Protein AF-A0A0N4U1H6-F1 (afdb_monomer)

Foldseek 3Di:
DDDDDDPDPPPDDPDPPPP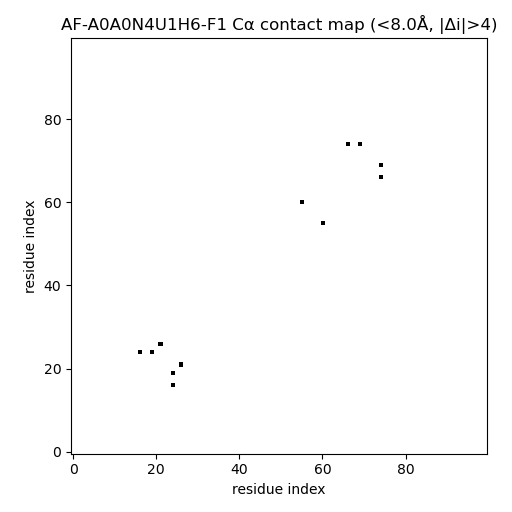DDPPVVPVDDDPPPVVVVVVVVVVVVVVVPPPPPPVQDPVNVVVVVVLVPDDPVRNVVVVVVVVVVVVVVVVVVVVVVVVD

Sequence (100 aa):
MTEEKPAAKFLLCNEEIGRCPSPELFPEKIPGVWDLNRTMTSYLTEEKQIRFRTELDPKDVRLVNDLGQLSPDQLMEYVKKLQNIAYTVGLEEGLFLLSF

Radius of gyration: 27.9 Å; Cα contacts (8 Å, |Δi|>4): 6; chains: 1; bounding box: 72×48×62 Å

InterPro domains:
  IPR018737 Protein LIN52 [PF10044] (11-93)
  IPR018737 Protein LIN52 [PTHR31489] (9-93)

Structure (mmCIF, N/CA/C/O backbone):
data_AF-A0A0N4U1H6-F1
#
_entry.id   AF-A0A0N4U1H6-F1
#
loop_
_atom_site.group_PDB
_atom_site.id
_atom_site.type_symbol
_atom_site.label_atom_id
_atom_site.label_alt_id
_atom_site.label_comp_id
_atom_site.label_asym_id
_atom_site.label_entity_id
_atom_site.label_seq_id
_atom_site.pdbx_PDB_ins_code
_atom_site.Cartn_x
_atom_site.Cartn_y
_atom_site.Cartn_z
_atom_site.occupancy
_atom_site.B_iso_or_equiv
_atom_site.auth_seq_id
_atom_site.auth_comp_id
_atom_site.auth_asym_id
_atom_site.auth_atom_id
_atom_site.pdbx_PDB_model_num
ATOM 1 N N . MET A 1 1 ? 55.321 12.108 -8.952 1.00 41.16 1 MET A N 1
ATOM 2 C CA . MET A 1 1 ? 54.967 13.234 -8.067 1.00 41.16 1 MET A CA 1
ATOM 3 C C . MET A 1 1 ? 53.678 12.876 -7.363 1.00 41.16 1 MET A C 1
ATOM 5 O O . MET A 1 1 ? 52.694 12.622 -8.039 1.00 41.16 1 MET A O 1
ATOM 9 N N . THR A 1 2 ? 53.728 12.753 -6.042 1.00 48.88 2 THR A N 1
ATOM 10 C CA . THR A 1 2 ? 52.570 12.501 -5.181 1.00 48.88 2 THR A CA 1
ATOM 11 C C . THR A 1 2 ? 51.695 13.747 -5.086 1.00 48.88 2 THR A C 1
ATOM 13 O O . THR A 1 2 ? 52.193 14.855 -4.905 1.00 48.88 2 THR A O 1
ATOM 16 N N . GLU A 1 3 ? 50.401 13.518 -5.266 1.00 49.31 3 GLU A N 1
ATOM 17 C CA . GLU A 1 3 ? 49.287 14.460 -5.234 1.00 49.31 3 GLU A CA 1
ATOM 18 C C . GLU A 1 3 ? 49.043 14.951 -3.796 1.00 49.31 3 GLU A C 1
ATOM 20 O O . GLU A 1 3 ? 48.800 14.143 -2.901 1.00 49.31 3 GLU A O 1
ATOM 25 N N . GLU A 1 4 ? 49.083 16.263 -3.564 1.00 54.00 4 GLU A N 1
ATOM 26 C CA . GLU A 1 4 ? 48.614 16.880 -2.318 1.00 54.00 4 GLU A CA 1
ATOM 27 C C . GLU A 1 4 ? 47.297 17.608 -2.620 1.00 54.00 4 GLU A C 1
ATOM 29 O O . GLU A 1 4 ? 47.279 18.740 -3.103 1.00 54.00 4 GLU A O 1
ATOM 34 N N . LYS A 1 5 ? 46.167 16.923 -2.406 1.00 57.78 5 LYS A N 1
ATOM 35 C CA . LYS A 1 5 ? 44.830 17.527 -2.488 1.00 57.78 5 LYS A CA 1
ATOM 36 C C . LYS A 1 5 ? 44.484 18.120 -1.113 1.00 57.78 5 LYS A C 1
ATOM 38 O O . LYS A 1 5 ? 44.585 17.402 -0.118 1.00 57.78 5 LYS A O 1
ATOM 43 N N . PRO A 1 6 ? 44.097 19.406 -1.028 1.00 53.47 6 PRO A N 1
ATOM 44 C CA .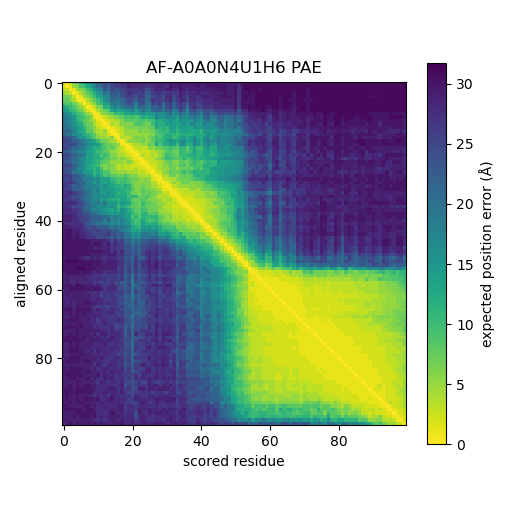 PRO A 1 6 ? 44.119 20.157 0.220 1.00 53.47 6 PRO A CA 1
ATOM 45 C C . PRO A 1 6 ? 43.103 19.615 1.222 1.00 53.47 6 PRO A C 1
ATOM 47 O O . PRO A 1 6 ? 41.944 19.372 0.878 1.00 53.47 6 PRO A O 1
ATOM 50 N N . ALA A 1 7 ? 43.555 19.461 2.467 1.00 60.66 7 ALA A N 1
ATOM 51 C CA . ALA A 1 7 ? 42.745 19.072 3.609 1.00 60.66 7 ALA A CA 1
ATOM 52 C C . ALA A 1 7 ? 41.537 20.011 3.729 1.00 60.66 7 ALA A C 1
ATOM 54 O O . ALA A 1 7 ? 41.649 21.155 4.180 1.00 60.66 7 ALA A O 1
ATOM 55 N N . ALA A 1 8 ? 40.373 19.530 3.292 1.00 63.88 8 ALA A N 1
ATOM 56 C CA . ALA A 1 8 ? 39.109 20.172 3.581 1.00 63.88 8 ALA A CA 1
ATOM 57 C C . ALA A 1 8 ? 39.010 20.277 5.105 1.00 63.88 8 ALA A C 1
ATOM 59 O O . ALA A 1 8 ? 39.036 19.272 5.815 1.00 63.88 8 ALA A O 1
ATOM 60 N N . LYS A 1 9 ? 38.973 21.511 5.608 1.00 67.06 9 LYS A N 1
ATOM 61 C CA . LYS A 1 9 ? 38.725 21.813 7.015 1.00 67.06 9 LYS A CA 1
ATOM 62 C C . LYS A 1 9 ? 37.287 21.395 7.319 1.00 67.06 9 LYS A C 1
ATOM 64 O O . LYS A 1 9 ? 36.375 22.211 7.235 1.00 67.06 9 LYS A O 1
ATOM 69 N N . PHE A 1 10 ? 37.068 20.111 7.579 1.00 72.12 10 PHE A N 1
ATOM 70 C CA . PHE A 1 10 ? 35.787 19.623 8.061 1.00 72.12 10 PHE A CA 1
ATOM 71 C C . PHE A 1 10 ? 35.555 20.260 9.432 1.00 72.12 10 PHE A C 1
ATOM 73 O O . PHE A 1 10 ? 36.368 20.090 10.342 1.00 72.12 10 PHE A O 1
ATOM 80 N N . LEU A 1 11 ? 34.480 21.039 9.570 1.00 78.31 11 LEU A N 1
ATOM 81 C CA . LEU A 1 11 ? 34.007 21.487 10.875 1.00 78.31 11 LEU A CA 1
ATOM 82 C C . LEU A 1 11 ? 33.490 20.243 11.601 1.00 78.31 11 LEU A C 1
ATOM 84 O O . LEU A 1 11 ? 32.360 19.813 11.384 1.00 78.31 11 LEU A O 1
ATOM 88 N N . LEU A 1 12 ? 34.366 19.606 12.375 1.00 80.06 12 LEU A N 1
ATOM 89 C CA . LEU A 1 12 ? 34.032 18.422 13.152 1.00 80.06 12 LEU A CA 1
ATOM 90 C C . LEU A 1 12 ? 32.999 18.824 14.215 1.00 80.06 12 LEU A C 1
ATOM 92 O O . LEU A 1 12 ? 33.293 19.630 15.097 1.00 80.06 12 LEU A O 1
ATOM 96 N N . CYS A 1 13 ? 31.783 18.297 14.102 1.00 78.75 13 CYS A N 1
ATOM 97 C CA . CYS A 1 13 ? 30.754 18.446 15.124 1.00 78.75 13 CYS A CA 1
ATOM 98 C C . CYS A 1 13 ? 30.958 17.343 16.171 1.00 78.75 13 CYS A C 1
ATOM 100 O O . CYS A 1 13 ? 30.818 16.165 15.854 1.00 78.75 13 CYS A O 1
ATOM 102 N N . ASN A 1 14 ? 31.315 17.731 17.398 1.00 80.31 14 ASN A N 1
ATOM 103 C CA . ASN A 1 14 ? 31.535 16.808 18.520 1.00 80.31 14 ASN A CA 1
ATOM 104 C C . ASN A 1 14 ? 30.295 16.652 19.417 1.00 80.31 14 ASN A C 1
ATOM 106 O O . ASN A 1 14 ? 30.375 16.009 20.459 1.00 80.31 14 ASN A O 1
ATOM 110 N N . GLU A 1 15 ? 29.176 17.289 19.070 1.00 78.81 15 GLU A N 1
ATOM 111 C CA . GLU A 1 15 ? 27.973 17.275 19.900 1.00 78.81 15 GLU A CA 1
ATOM 112 C C . GLU A 1 15 ? 27.223 15.947 19.742 1.00 78.81 15 GLU A C 1
ATOM 114 O O . GLU A 1 15 ? 26.825 15.556 18.643 1.00 78.81 15 GLU A O 1
ATOM 119 N N . GLU A 1 16 ? 26.993 15.253 20.856 1.00 76.69 16 GLU A N 1
ATOM 120 C CA . GLU A 1 16 ? 26.224 14.009 20.895 1.00 76.69 16 GLU A CA 1
ATOM 121 C C . GLU A 1 16 ? 24.725 14.320 21.052 1.00 76.69 16 GLU A C 1
ATOM 123 O O . GLU A 1 16 ? 24.127 14.172 22.113 1.00 76.69 16 GLU A O 1
ATOM 128 N N . ILE A 1 17 ? 24.100 14.806 19.975 1.00 75.12 17 ILE A N 1
ATOM 129 C CA . ILE A 1 17 ? 22.658 15.143 19.948 1.00 75.12 17 ILE A CA 1
ATOM 130 C C . ILE A 1 17 ? 21.798 13.890 19.696 1.00 75.12 17 ILE A C 1
ATOM 132 O O . ILE A 1 17 ? 20.574 13.883 19.847 1.00 75.12 17 ILE A O 1
ATOM 136 N N . GLY A 1 18 ? 22.434 12.794 19.282 1.00 74.50 18 GLY A N 1
ATOM 137 C CA . GLY A 1 18 ? 21.768 11.544 18.963 1.00 74.50 18 GLY A CA 1
ATOM 138 C C . GLY A 1 18 ? 21.169 10.894 20.206 1.00 74.50 18 GLY A C 1
ATOM 139 O O . GLY A 1 18 ? 21.839 10.115 20.865 1.00 74.50 18 GLY A O 1
ATOM 140 N N . ARG A 1 19 ? 19.868 11.115 20.430 1.00 68.75 19 ARG A N 1
ATOM 141 C CA . ARG A 1 19 ? 18.995 10.437 21.415 1.00 68.75 19 ARG A CA 1
ATOM 142 C C . ARG A 1 19 ? 18.934 11.013 22.833 1.00 68.75 19 ARG A C 1
ATOM 144 O O . ARG A 1 19 ? 18.186 10.445 23.624 1.00 68.75 19 ARG A O 1
ATOM 151 N N . CYS A 1 20 ? 19.593 12.122 23.157 1.00 73.88 20 CYS A N 1
ATOM 152 C CA . CYS A 1 20 ? 19.370 12.779 24.451 1.00 73.88 20 CYS A CA 1
ATOM 153 C C . CYS A 1 20 ? 17.997 13.485 24.454 1.00 73.88 20 CYS A C 1
ATOM 155 O O . CYS A 1 20 ? 17.780 14.396 23.653 1.00 73.88 20 CYS A O 1
ATOM 157 N N . PRO A 1 21 ? 17.027 13.087 25.294 1.00 74.06 21 PRO A N 1
ATOM 158 C CA . PRO A 1 21 ? 15.747 13.783 25.377 1.00 74.06 21 PRO A CA 1
ATOM 159 C C . PRO A 1 21 ? 15.908 15.123 26.113 1.00 74.06 21 PRO A C 1
ATOM 161 O O . PRO A 1 21 ? 16.671 15.236 27.069 1.00 74.06 21 PRO A O 1
ATOM 164 N N . SER A 1 22 ? 15.148 16.157 25.743 1.00 71.25 22 SER A N 1
ATOM 165 C CA . SER A 1 22 ? 14.986 17.323 26.627 1.00 71.25 22 SER A CA 1
ATOM 166 C C . SER A 1 22 ? 14.342 16.867 27.949 1.00 71.25 22 SER A C 1
ATOM 168 O O . SER A 1 22 ? 13.397 16.075 27.905 1.00 71.25 22 SER A O 1
ATOM 170 N N . PRO A 1 23 ? 14.808 17.332 29.125 1.00 68.88 23 PRO A N 1
ATOM 171 C CA . PRO A 1 23 ? 15.645 18.513 29.365 1.00 68.88 23 PRO A CA 1
ATOM 172 C C . PRO A 1 23 ? 17.170 18.299 29.316 1.00 68.88 23 PRO A C 1
ATOM 174 O O . PRO A 1 23 ? 17.898 19.257 29.539 1.00 68.88 23 PRO A O 1
ATOM 177 N N . GLU A 1 24 ? 17.679 17.098 29.034 1.00 78.31 24 GLU A N 1
ATOM 178 C CA . GLU A 1 24 ? 19.122 16.802 29.108 1.00 78.31 24 GLU A CA 1
ATOM 179 C C . GLU A 1 24 ? 19.951 17.603 28.093 1.00 78.31 24 GLU A C 1
ATOM 181 O O . GLU A 1 24 ? 21.007 18.125 28.435 1.00 78.31 24 GLU A O 1
ATOM 186 N N . LEU A 1 25 ? 19.419 17.796 26.879 1.00 78.12 25 LEU A N 1
ATOM 187 C CA . LEU A 1 25 ? 20.025 18.670 25.863 1.00 78.12 25 LEU A CA 1
ATOM 188 C C . LEU A 1 25 ? 19.994 20.163 26.230 1.00 78.12 25 LEU A C 1
ATOM 190 O O . LEU A 1 25 ? 20.843 20.920 25.772 1.00 78.12 25 LEU A O 1
ATOM 194 N N . PHE A 1 26 ? 19.018 20.601 27.032 1.00 78.75 26 PHE A N 1
ATOM 195 C CA . PHE A 1 26 ? 18.803 22.013 27.368 1.00 78.75 26 PHE A CA 1
ATOM 196 C C . PHE A 1 26 ? 18.556 22.164 28.878 1.00 78.75 26 PHE A C 1
ATOM 198 O O . PHE A 1 26 ? 17.417 22.378 29.303 1.00 78.75 26 PHE A O 1
ATOM 205 N N . PRO A 1 27 ? 19.603 22.040 29.715 1.00 77.56 27 PRO A N 1
ATOM 206 C CA . PRO A 1 27 ? 19.455 22.072 31.171 1.00 77.56 27 PRO A CA 1
ATOM 207 C C . PRO A 1 27 ? 19.144 23.474 31.719 1.00 77.56 27 PRO A C 1
ATOM 209 O O . PRO A 1 27 ? 18.821 23.626 32.901 1.00 77.56 27 PRO A O 1
ATOM 212 N N . GLU A 1 28 ? 19.254 24.511 30.885 1.00 81.31 28 GLU A N 1
ATOM 213 C CA . GLU A 1 28 ? 19.027 25.897 31.277 1.00 81.31 28 GLU A CA 1
ATOM 214 C C . GLU A 1 28 ? 17.585 26.123 31.752 1.00 81.31 28 GLU A C 1
ATOM 216 O O . GLU A 1 28 ? 16.597 25.880 31.054 1.00 81.31 28 GLU A O 1
ATOM 221 N N . LYS A 1 29 ? 17.447 26.633 32.979 1.00 80.94 29 LYS A N 1
ATOM 222 C CA . LYS A 1 29 ? 16.147 26.990 33.551 1.00 80.94 29 LYS A CA 1
ATOM 223 C C . LYS A 1 29 ? 15.750 28.387 33.093 1.00 80.94 29 LYS A C 1
ATOM 225 O O . LYS A 1 29 ? 15.966 29.360 33.809 1.00 80.94 29 LYS A O 1
ATOM 230 N N 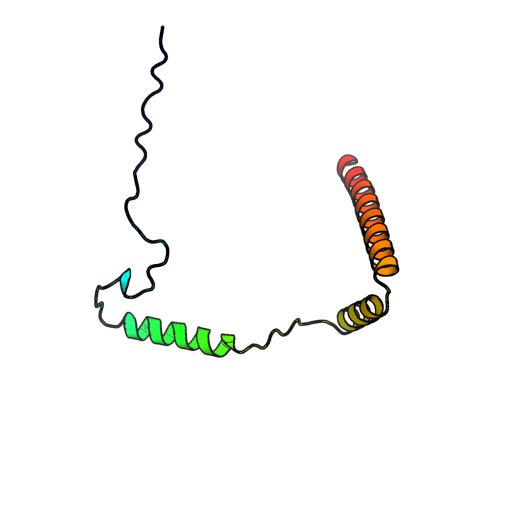. ILE A 1 30 ? 15.1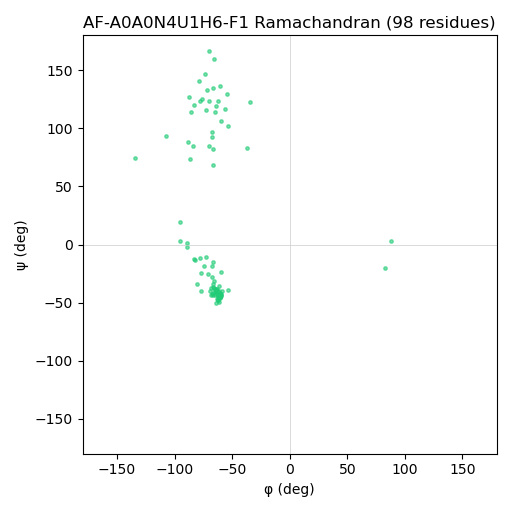51 28.473 31.910 1.00 82.38 30 ILE A N 1
ATOM 231 C CA . ILE A 1 30 ? 14.576 29.722 31.407 1.00 82.38 30 ILE A CA 1
ATOM 232 C C . ILE A 1 30 ? 13.162 29.889 31.999 1.00 82.38 30 ILE A C 1
ATOM 234 O O . ILE A 1 30 ? 12.310 29.017 31.782 1.00 82.38 30 ILE A O 1
ATOM 238 N N . PRO A 1 31 ? 12.880 30.971 32.753 1.00 85.94 31 PRO A N 1
ATOM 239 C CA . PRO A 1 31 ? 11.553 31.210 33.319 1.00 85.94 31 PRO A CA 1
ATOM 240 C C . PRO A 1 31 ? 10.458 31.199 32.238 1.00 85.94 31 PRO A C 1
ATOM 242 O O . PRO A 1 31 ? 10.590 31.862 31.213 1.00 85.94 31 PRO A O 1
ATOM 245 N N . GLY A 1 32 ? 9.385 30.433 32.453 1.00 85.25 32 GLY A N 1
ATOM 246 C CA . GLY A 1 32 ? 8.222 30.343 31.556 1.00 85.25 32 GLY A CA 1
ATOM 247 C C . GLY A 1 32 ? 8.352 29.387 30.360 1.00 85.25 32 GLY A C 1
ATOM 248 O O . GLY A 1 32 ? 7.335 28.930 29.842 1.00 85.25 32 GLY A O 1
ATOM 249 N N . VAL A 1 33 ? 9.565 29.001 29.942 1.00 84.75 33 VAL A N 1
ATOM 250 C CA . VAL A 1 33 ? 9.755 28.091 28.788 1.00 84.75 33 VAL A CA 1
ATOM 251 C C . VAL A 1 33 ? 9.210 26.690 29.076 1.00 84.75 33 VAL A C 1
ATOM 253 O O . VAL A 1 33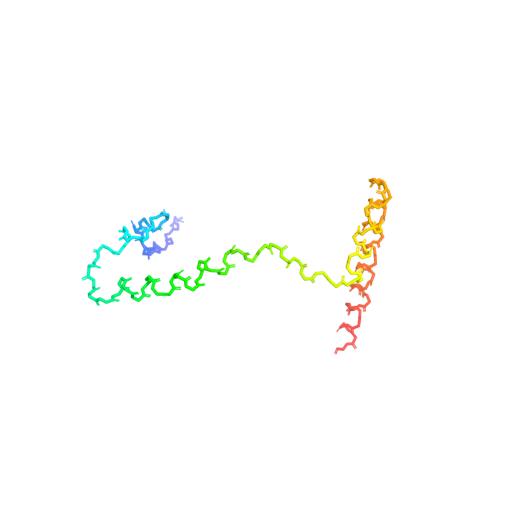 ? 8.607 26.062 28.207 1.00 84.75 33 VAL A O 1
ATOM 256 N N . TRP A 1 34 ? 9.356 26.211 30.312 1.00 82.62 34 TRP A N 1
ATOM 257 C CA . TRP A 1 34 ? 8.831 24.907 30.725 1.00 82.62 34 TRP A CA 1
ATOM 258 C C . TRP A 1 34 ? 7.303 24.862 30.759 1.00 82.62 34 TRP A C 1
ATOM 260 O O . TRP A 1 34 ? 6.715 23.854 30.364 1.00 82.62 34 TRP A O 1
ATOM 270 N N . ASP A 1 35 ? 6.663 25.953 31.180 1.00 84.75 35 ASP A N 1
ATOM 271 C CA . ASP A 1 35 ? 5.204 26.069 31.185 1.00 84.75 35 ASP A CA 1
ATOM 272 C C . ASP A 1 35 ? 4.663 26.136 29.753 1.00 84.75 35 ASP A C 1
ATOM 274 O O . ASP A 1 35 ? 3.686 25.459 29.425 1.00 84.75 35 ASP A O 1
ATOM 278 N N . LEU A 1 36 ? 5.354 26.863 28.865 1.00 85.69 36 LEU A N 1
ATOM 279 C CA . LEU A 1 36 ? 5.040 26.901 27.437 1.00 85.69 36 LEU A CA 1
ATOM 280 C C . LEU A 1 36 ? 5.174 25.514 26.793 1.00 85.69 36 LEU A C 1
ATOM 282 O O . LEU A 1 36 ? 4.247 25.064 26.124 1.00 85.69 36 LEU A O 1
ATOM 286 N N . ASN A 1 37 ? 6.287 24.808 27.021 1.00 83.06 37 ASN A N 1
ATOM 287 C CA . ASN A 1 37 ? 6.496 23.462 26.484 1.00 83.06 37 ASN A CA 1
ATOM 288 C C . ASN A 1 37 ? 5.430 22.481 26.989 1.00 83.06 37 ASN A C 1
ATOM 290 O O . ASN A 1 37 ? 4.895 21.693 26.214 1.00 83.06 37 ASN A O 1
ATOM 294 N N . ARG A 1 38 ? 5.0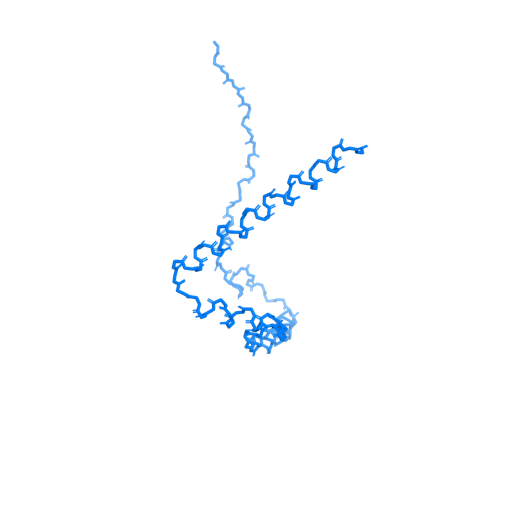76 22.542 28.278 1.00 80.69 38 ARG A N 1
ATOM 295 C CA . ARG A 1 38 ? 4.008 21.710 28.849 1.00 80.69 38 ARG A CA 1
ATOM 296 C C . ARG A 1 38 ? 2.658 21.996 28.191 1.00 80.69 38 ARG A C 1
ATOM 298 O O . ARG A 1 38 ? 1.953 21.059 27.839 1.00 80.69 38 ARG A O 1
ATOM 305 N N . THR A 1 39 ? 2.336 23.270 27.986 1.00 82.19 39 THR A N 1
ATOM 306 C CA . THR A 1 39 ? 1.105 23.697 27.307 1.00 82.19 39 THR A CA 1
ATOM 307 C C . THR A 1 39 ? 1.078 23.189 25.862 1.00 82.19 39 THR A C 1
ATOM 309 O O . THR A 1 39 ? 0.118 22.550 25.447 1.00 82.19 39 THR A O 1
ATOM 312 N N . MET A 1 40 ? 2.171 23.366 25.115 1.00 80.19 40 MET A N 1
ATOM 313 C CA . MET A 1 40 ? 2.289 22.894 23.730 1.00 80.19 40 MET A CA 1
ATOM 314 C C . MET A 1 40 ? 2.212 21.364 23.611 1.00 80.19 40 MET A C 1
ATOM 316 O O . MET A 1 40 ? 1.562 20.834 22.712 1.00 80.19 40 MET A O 1
ATOM 320 N N . THR A 1 41 ? 2.849 20.636 24.530 1.00 75.12 41 THR A N 1
ATOM 321 C CA . THR A 1 41 ? 2.867 19.164 24.516 1.00 75.12 41 THR A CA 1
ATOM 322 C C . THR A 1 41 ? 1.567 18.535 25.016 1.00 75.12 41 THR A C 1
ATOM 324 O O . THR A 1 41 ? 1.252 17.418 24.598 1.00 75.12 41 THR A O 1
ATOM 327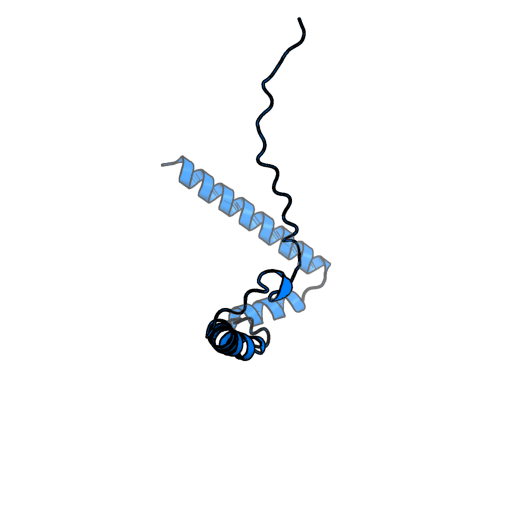 N N . SER A 1 42 ? 0.769 19.224 25.844 1.00 70.56 42 SER A N 1
ATOM 328 C CA . SER A 1 42 ? -0.558 18.718 26.217 1.00 70.56 42 SER A CA 1
ATOM 329 C C . SER A 1 42 ? -1.497 18.628 25.014 1.00 70.56 42 SER A C 1
ATOM 331 O O . SER A 1 42 ? -2.165 17.606 24.872 1.00 70.56 42 SER A O 1
ATOM 333 N N . TYR A 1 43 ? -1.462 19.604 24.093 1.00 64.25 43 TYR A N 1
ATOM 334 C CA . TYR A 1 43 ? -2.256 19.547 22.856 1.00 64.25 43 TYR A CA 1
ATOM 335 C C . TYR A 1 43 ? -1.871 18.337 21.990 1.00 64.25 43 TYR A C 1
ATOM 337 O O . TYR A 1 43 ? -2.732 17.631 21.477 1.00 64.25 43 TYR A O 1
ATOM 345 N N . LEU A 1 44 ? -0.571 18.033 21.902 1.00 61.62 44 LEU A N 1
ATOM 346 C CA . LEU A 1 44 ? -0.063 16.890 21.131 1.00 61.62 44 LEU A CA 1
ATOM 347 C C . LEU A 1 44 ? -0.395 15.529 21.766 1.00 61.62 44 LEU A C 1
ATOM 349 O O . LEU A 1 44 ? -0.430 14.509 21.077 1.00 61.62 44 LEU A O 1
ATOM 353 N N . THR A 1 45 ? -0.607 15.478 23.085 1.00 57.97 45 THR A N 1
ATOM 354 C CA . THR A 1 45 ? -0.880 14.211 23.781 1.00 57.97 45 THR A CA 1
ATOM 355 C C . THR A 1 45 ? -2.341 13.786 23.625 1.00 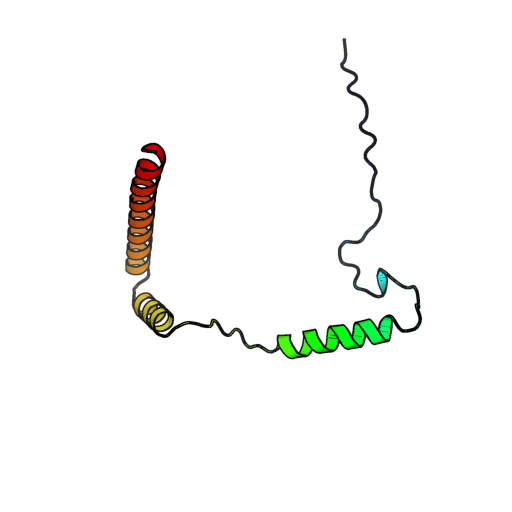57.97 45 THR A C 1
ATOM 357 O O . THR A 1 45 ? -2.603 12.587 23.505 1.00 57.97 45 THR A O 1
ATOM 360 N N . GLU A 1 46 ? -3.283 14.732 23.560 1.00 55.69 46 GLU A N 1
ATOM 361 C CA . GLU A 1 46 ? -4.704 14.422 23.336 1.00 55.69 46 GLU A CA 1
ATOM 362 C C . GLU A 1 46 ? -4.961 13.836 21.935 1.00 55.69 46 GLU A C 1
ATOM 364 O O . GLU A 1 46 ? -5.756 12.905 21.794 1.00 55.69 46 GLU A O 1
ATOM 369 N N . GLU A 1 47 ? -4.211 14.259 20.913 1.00 57.72 47 GLU A N 1
ATOM 370 C CA . GLU A 1 47 ? -4.337 13.722 19.547 1.00 57.72 47 GLU A CA 1
ATOM 371 C C . GLU A 1 47 ? -3.744 12.312 19.374 1.00 57.72 47 GLU A C 1
ATOM 373 O O . GLU A 1 47 ? -4.120 11.578 18.456 1.00 57.72 47 GLU A O 1
ATOM 378 N N . LYS A 1 48 ? -2.864 11.855 20.277 1.00 54.94 48 LYS A N 1
ATOM 379 C CA . LYS A 1 48 ? -2.211 10.537 20.149 1.00 54.94 48 LYS A CA 1
ATOM 380 C C . LYS A 1 48 ? -3.187 9.357 20.281 1.00 54.94 48 LYS A C 1
ATOM 382 O O . LYS A 1 48 ? -2.847 8.238 19.901 1.00 54.94 48 LYS A O 1
ATOM 387 N N . GLN A 1 49 ? -4.405 9.581 20.784 1.00 54.09 49 GLN A N 1
ATOM 388 C CA . GLN A 1 49 ? -5.461 8.561 20.824 1.00 54.09 49 GLN A CA 1
ATOM 389 C C . GLN A 1 49 ? -6.432 8.614 19.638 1.00 54.09 49 GLN A C 1
ATOM 391 O O . GLN A 1 49 ? -7.510 8.011 19.696 1.00 54.09 49 GLN A O 1
ATOM 396 N N . ILE A 1 50 ? -6.064 9.252 18.525 1.00 55.69 50 ILE A N 1
ATOM 397 C CA . ILE A 1 50 ? -6.745 8.998 17.255 1.00 55.69 50 ILE A CA 1
ATOM 398 C C . ILE A 1 50 ? -6.350 7.579 16.832 1.00 55.69 50 ILE A C 1
ATOM 400 O O . ILE A 1 50 ? -5.379 7.360 16.111 1.00 55.69 50 ILE A O 1
ATOM 404 N N . ARG A 1 51 ? -7.089 6.589 17.367 1.00 55.09 51 ARG A N 1
ATOM 405 C CA . ARG A 1 51 ? -7.127 5.200 16.889 1.00 55.09 51 ARG A CA 1
ATOM 406 C C . ARG A 1 51 ? -6.974 5.257 15.387 1.00 55.09 51 ARG A C 1
ATOM 408 O O . ARG A 1 51 ? -7.786 5.956 14.796 1.00 55.09 51 ARG A O 1
ATOM 415 N N . PHE A 1 52 ? -5.963 4.575 14.848 1.00 58.81 52 PHE A N 1
ATOM 416 C CA . PHE A 1 52 ? -5.609 4.475 13.432 1.00 58.81 52 PHE A CA 1
ATOM 417 C C . PHE A 1 52 ? -6.875 4.418 12.563 1.00 58.81 52 PHE A C 1
ATOM 419 O O . PHE A 1 52 ? -7.399 3.352 12.247 1.00 58.81 52 PHE A O 1
ATOM 426 N N . ARG A 1 53 ? -7.444 5.587 12.270 1.00 59.34 53 ARG A N 1
ATOM 427 C CA . ARG A 1 53 ? -8.603 5.742 11.416 1.00 59.34 53 ARG A CA 1
ATOM 428 C C . ARG A 1 53 ? -7.949 5.874 10.072 1.00 59.34 53 ARG A C 1
ATOM 430 O O . ARG A 1 53 ? -7.581 6.963 9.656 1.00 59.34 53 ARG A O 1
ATOM 437 N N . THR A 1 54 ? -7.721 4.741 9.427 1.00 67.94 54 THR A N 1
ATOM 438 C CA . THR A 1 54 ? -7.662 4.777 7.978 1.00 67.94 54 THR A CA 1
ATOM 439 C C . THR A 1 54 ? -9.029 5.295 7.567 1.00 67.94 54 THR A C 1
ATOM 441 O O . THR A 1 54 ? -10.029 4.603 7.772 1.00 67.94 54 THR A O 1
ATOM 444 N N . GLU A 1 55 ? -9.095 6.548 7.125 1.00 80.88 55 GLU A N 1
ATOM 445 C CA . GLU A 1 55 ? -10.283 7.124 6.500 1.00 80.88 55 GLU A CA 1
ATOM 446 C C . GLU A 1 55 ? -10.507 6.399 5.169 1.00 80.88 55 GLU A C 1
ATOM 448 O O . GLU A 1 55 ? -10.258 6.936 4.099 1.00 80.88 55 GLU A O 1
ATOM 453 N N . LEU A 1 56 ? -10.883 5.122 5.249 1.00 85.38 56 LEU A N 1
ATOM 454 C CA . LEU A 1 56 ? -11.229 4.315 4.095 1.00 85.38 56 LEU A CA 1
ATOM 455 C C . LEU A 1 56 ? -12.617 4.739 3.662 1.00 85.38 56 LEU A C 1
ATOM 457 O O . LEU A 1 56 ? -13.564 4.708 4.460 1.00 85.38 56 LEU A O 1
ATOM 461 N N . ASP A 1 57 ? -12.740 5.111 2.397 1.00 91.88 57 ASP A N 1
ATOM 462 C CA . ASP A 1 57 ? -14.050 5.317 1.825 1.00 91.88 57 ASP A CA 1
ATOM 463 C C . ASP A 1 57 ? -14.772 3.955 1.660 1.00 91.88 57 ASP A C 1
ATOM 465 O O . ASP A 1 57 ? -14.172 2.875 1.769 1.00 91.88 57 ASP A O 1
ATOM 469 N N . PRO A 1 58 ? -16.092 3.944 1.413 1.00 91.94 58 PRO A N 1
ATOM 470 C CA . PRO A 1 58 ? -16.817 2.691 1.221 1.00 91.94 58 PRO A CA 1
ATOM 471 C C . PRO A 1 58 ? -16.312 1.839 0.045 1.00 91.94 58 PRO A C 1
ATOM 473 O O . PRO A 1 58 ? -16.556 0.634 0.030 1.00 91.94 58 PRO A O 1
ATOM 476 N N . LYS A 1 59 ? -15.648 2.427 -0.958 1.00 94.81 59 LYS A N 1
ATOM 477 C CA . LYS A 1 59 ? -15.062 1.698 -2.093 1.00 94.81 59 LYS A CA 1
ATOM 478 C C . LYS A 1 59 ? -13.760 1.021 -1.679 1.00 94.81 59 LYS A C 1
ATOM 480 O O . LYS A 1 59 ? -13.571 -0.136 -2.043 1.00 94.81 59 LYS A O 1
ATOM 485 N N . ASP A 1 60 ? -12.934 1.684 -0.878 1.00 94.56 60 ASP A N 1
ATOM 486 C CA . ASP A 1 60 ? -11.701 1.127 -0.325 1.00 94.56 60 ASP A CA 1
ATOM 487 C C . ASP A 1 60 ? -12.005 -0.097 0.540 1.00 94.56 60 ASP A C 1
ATOM 489 O O . ASP A 1 60 ? -11.390 -1.150 0.380 1.00 94.56 60 ASP A O 1
ATOM 493 N N . VAL A 1 61 ? -13.023 -0.005 1.406 1.00 94.50 61 VAL A N 1
ATOM 494 C CA . VAL A 1 61 ? -13.462 -1.136 2.242 1.00 94.50 61 VAL A CA 1
ATOM 495 C C . VAL A 1 61 ? -13.911 -2.320 1.383 1.00 94.50 61 VAL A C 1
ATOM 497 O O . VAL A 1 61 ? -13.581 -3.468 1.686 1.00 94.50 61 VAL A O 1
ATOM 500 N N . ARG A 1 62 ? -14.644 -2.060 0.293 1.00 95.94 62 ARG A N 1
ATOM 501 C CA . ARG A 1 62 ? -15.073 -3.112 -0.640 1.00 95.94 62 ARG A CA 1
ATOM 502 C C . ARG A 1 62 ? -13.888 -3.734 -1.364 1.00 95.94 62 ARG A C 1
ATOM 504 O O . ARG A 1 62 ? -13.812 -4.953 -1.417 1.00 95.94 62 ARG A O 1
ATOM 511 N N . LEU A 1 63 ? -12.940 -2.923 -1.830 1.00 96.06 63 LEU A N 1
ATOM 512 C CA . LEU A 1 63 ? -11.729 -3.415 -2.476 1.00 96.06 63 LEU A CA 1
ATOM 513 C C . LEU A 1 63 ? -10.910 -4.300 -1.529 1.00 96.06 63 LEU A C 1
ATOM 515 O O . LEU A 1 63 ? -10.503 -5.388 -1.917 1.00 96.06 63 LEU A O 1
ATOM 519 N N . VAL A 1 64 ? -10.705 -3.878 -0.278 1.00 95.25 64 VAL A N 1
ATOM 520 C CA . VAL A 1 64 ? -9.996 -4.684 0.730 1.00 95.25 64 VAL A CA 1
ATOM 521 C C . VAL A 1 64 ? -10.708 -6.015 0.972 1.00 95.25 64 VAL A C 1
ATOM 523 O O . VAL A 1 64 ? -10.052 -7.051 1.052 1.00 95.25 64 VAL A O 1
ATOM 526 N N . ASN A 1 65 ? -12.039 -6.007 1.055 1.00 95.88 65 ASN A N 1
ATOM 527 C CA . ASN A 1 65 ? -12.822 -7.229 1.219 1.00 95.88 65 ASN A CA 1
ATOM 528 C C . ASN A 1 65 ? -12.716 -8.158 -0.002 1.00 95.88 65 ASN A C 1
ATOM 530 O O . ASN A 1 65 ? -12.522 -9.358 0.166 1.00 95.88 65 ASN A O 1
ATOM 534 N N . ASP A 1 66 ? -12.793 -7.612 -1.216 1.00 96.81 66 ASP A N 1
ATOM 535 C CA . ASP A 1 66 ? -12.668 -8.380 -2.457 1.00 96.81 66 ASP A CA 1
ATOM 536 C C . ASP A 1 66 ? -11.263 -8.994 -2.583 1.00 96.81 66 ASP A C 1
AT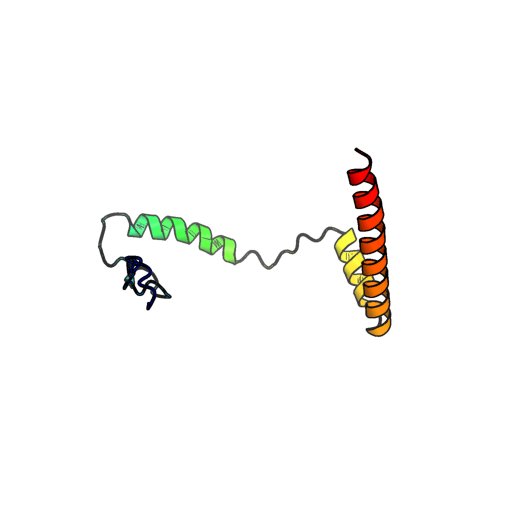OM 538 O O . ASP A 1 66 ? -11.127 -10.170 -2.915 1.00 96.81 66 ASP A O 1
ATOM 542 N N . LEU A 1 67 ? -10.213 -8.238 -2.235 1.00 97.38 67 LEU A N 1
ATOM 543 C CA . LEU A 1 67 ? -8.835 -8.739 -2.189 1.00 97.38 67 LEU A CA 1
ATOM 544 C C . LEU A 1 67 ? -8.643 -9.808 -1.104 1.00 97.38 67 LEU A C 1
ATOM 546 O O . LEU A 1 67 ? -7.924 -10.778 -1.328 1.00 97.38 67 LEU A O 1
ATOM 550 N N . GLY A 1 68 ? -9.302 -9.662 0.049 1.00 96.56 68 GLY A N 1
ATOM 551 C CA . GLY A 1 68 ? -9.250 -10.628 1.149 1.00 96.56 68 GLY A CA 1
ATOM 552 C C . GLY A 1 68 ? -9.917 -11.975 0.843 1.00 96.56 68 GLY A C 1
ATOM 553 O O . GLY A 1 68 ? -9.626 -12.958 1.520 1.00 96.56 68 GLY A O 1
ATOM 554 N N . GLN A 1 69 ? -10.786 -12.044 -0.171 1.00 97.62 69 GLN A N 1
ATOM 555 C CA . GLN A 1 69 ? -11.405 -13.293 -0.635 1.00 97.62 69 GLN A CA 1
ATOM 556 C C . GLN A 1 69 ? -10.514 -14.091 -1.595 1.00 97.62 69 GLN A C 1
ATOM 558 O O . GLN A 1 69 ? -10.810 -15.251 -1.887 1.00 97.62 69 GLN A O 1
ATOM 563 N N . LEU A 1 70 ? -9.439 -13.486 -2.103 1.00 97.69 70 LEU A N 1
ATOM 564 C CA . LEU A 1 70 ? -8.524 -14.142 -3.026 1.00 97.69 70 LEU A CA 1
ATOM 565 C C . LEU A 1 70 ? -7.571 -15.077 -2.278 1.00 97.69 70 LEU A C 1
ATOM 567 O O . LEU A 1 70 ? -7.040 -14.757 -1.215 1.00 97.69 70 LEU A O 1
ATOM 571 N N . SER A 1 71 ? -7.293 -16.230 -2.882 1.00 98.19 71 SER A N 1
ATOM 572 C CA . SER A 1 71 ? -6.162 -17.066 -2.471 1.00 98.19 71 SER A CA 1
ATOM 573 C C . SER A 1 71 ? -4.821 -16.358 -2.744 1.00 98.19 71 SER A C 1
ATOM 575 O O . SER A 1 71 ? -4.761 -15.474 -3.604 1.00 98.19 71 SER A O 1
ATOM 577 N N . PRO A 1 72 ? -3.718 -16.755 -2.079 1.00 98.19 72 PRO A N 1
ATOM 578 C CA . PRO A 1 72 ? -2.400 -16.157 -2.311 1.00 98.19 72 PRO A CA 1
ATOM 579 C C . PRO A 1 72 ? -1.964 -16.155 -3.785 1.00 98.19 72 PRO A C 1
ATOM 581 O O . PRO A 1 72 ? -1.431 -15.154 -4.262 1.00 98.19 72 PRO A O 1
ATOM 584 N N . ASP A 1 73 ? -2.248 -17.231 -4.526 1.00 98.19 73 ASP A N 1
ATOM 585 C CA . ASP A 1 73 ? -1.922 -17.330 -5.954 1.00 98.19 73 ASP A CA 1
ATOM 586 C C . ASP A 1 73 ? -2.753 -16.353 -6.797 1.00 98.19 73 ASP A C 1
ATOM 588 O O . ASP A 1 73 ? -2.225 -15.664 -7.668 1.00 98.19 73 ASP A O 1
ATOM 592 N N . GLN A 1 74 ? -4.050 -16.226 -6.504 1.00 98.25 74 GLN A N 1
ATOM 593 C CA . GLN A 1 74 ? -4.919 -15.255 -7.177 1.00 98.25 74 GLN A CA 1
ATOM 594 C C . GLN A 1 74 ? -4.508 -13.813 -6.872 1.00 98.25 74 GLN A C 1
ATOM 596 O O . GLN A 1 74 ? -4.546 -12.963 -7.762 1.00 98.25 74 GLN A O 1
ATOM 601 N N . LEU A 1 75 ? -4.092 -13.532 -5.635 1.00 98.38 75 LEU A N 1
ATOM 602 C CA . LEU A 1 75 ? -3.584 -12.220 -5.252 1.00 98.38 75 LEU A CA 1
ATOM 603 C C . LEU A 1 75 ? -2.275 -11.902 -5.989 1.00 98.38 75 LEU A C 1
ATOM 605 O O . LEU A 1 75 ? -2.097 -10.786 -6.470 1.00 98.38 75 LEU A O 1
ATOM 609 N N . MET A 1 76 ? -1.391 -12.889 -6.150 1.00 98.25 76 MET A N 1
ATOM 610 C CA . MET A 1 76 ? -0.175 -12.747 -6.951 1.00 98.25 76 MET A CA 1
ATOM 611 C C . MET A 1 76 ? -0.494 -12.434 -8.420 1.00 98.25 76 MET A C 1
ATOM 613 O O . MET A 1 76 ? 0.093 -11.518 -8.998 1.00 98.25 76 MET A O 1
ATOM 617 N N . GLU A 1 77 ? -1.451 -13.139 -9.024 1.00 98.19 77 GLU A N 1
ATOM 618 C CA . GLU A 1 77 ? -1.909 -12.847 -10.388 1.00 98.19 77 GLU A CA 1
ATOM 619 C C . GLU A 1 77 ? -2.543 -11.451 -10.505 1.00 98.19 77 GLU A C 1
ATOM 621 O O . GLU A 1 77 ? -2.284 -10.729 -11.472 1.00 98.19 77 GLU A O 1
ATOM 626 N N . TYR A 1 78 ? -3.302 -11.012 -9.494 1.00 97.62 78 TYR A N 1
ATOM 627 C CA . TYR A 1 78 ? -3.832 -9.648 -9.430 1.00 97.62 78 TYR A CA 1
ATOM 628 C C . TYR A 1 78 ? -2.709 -8.599 -9.403 1.00 97.62 78 TYR A C 1
ATOM 630 O O . TYR A 1 78 ? -2.752 -7.631 -10.164 1.00 97.62 78 TYR A O 1
ATOM 638 N N . VAL A 1 79 ? -1.672 -8.808 -8.585 1.00 97.88 79 VAL A N 1
ATOM 639 C CA . VAL A 1 79 ? -0.511 -7.906 -8.502 1.00 97.88 79 VAL A CA 1
ATOM 640 C C . VAL A 1 79 ? 0.236 -7.839 -9.835 1.00 97.88 79 VAL A C 1
ATOM 642 O O . VAL A 1 79 ? 0.539 -6.741 -10.299 1.00 97.88 79 VAL A O 1
ATOM 645 N N . LYS A 1 80 ? 0.478 -8.976 -10.502 1.00 98.38 80 LYS A N 1
ATOM 646 C CA . LYS A 1 80 ? 1.102 -8.999 -11.840 1.00 98.38 80 LYS A CA 1
ATOM 647 C C . LYS A 1 80 ? 0.271 -8.231 -12.865 1.00 98.38 80 LYS A C 1
ATOM 649 O O . LYS A 1 80 ? 0.810 -7.445 -13.642 1.00 98.38 80 LYS A O 1
ATOM 654 N N . LYS A 1 81 ? -1.053 -8.421 -12.859 1.00 98.06 81 LYS A N 1
ATOM 655 C CA . LYS A 1 81 ? -1.963 -7.686 -13.745 1.00 98.06 81 LYS A CA 1
ATOM 656 C C . LYS A 1 81 ? -1.886 -6.180 -13.495 1.00 98.06 81 LYS A C 1
ATOM 658 O O . LYS A 1 81 ? -1.806 -5.417 -14.453 1.00 98.06 81 LYS A O 1
ATOM 663 N N . LEU A 1 82 ? -1.879 -5.758 -12.231 1.00 98.19 82 LEU A N 1
ATOM 664 C CA . LEU A 1 82 ? -1.757 -4.350 -11.860 1.00 98.19 82 LEU A CA 1
ATOM 665 C C . LEU A 1 82 ? -0.423 -3.751 -12.329 1.00 98.19 82 LEU A C 1
ATOM 667 O O . LEU A 1 82 ? -0.417 -2.662 -12.897 1.00 98.19 82 LEU A O 1
ATOM 671 N N . GLN A 1 83 ? 0.686 -4.477 -12.163 1.00 98.31 83 GLN A N 1
ATOM 672 C CA . GLN A 1 83 ? 2.001 -4.065 -12.666 1.00 98.31 83 GLN A CA 1
ATOM 673 C C . GLN A 1 83 ? 2.008 -3.902 -14.193 1.00 98.31 83 GLN A C 1
ATOM 675 O O . GLN A 1 83 ? 2.508 -2.897 -14.694 1.00 98.31 83 GLN A O 1
ATOM 680 N N . ASN A 1 84 ? 1.401 -4.835 -14.934 1.00 98.25 84 ASN A N 1
ATOM 681 C CA . ASN A 1 84 ? 1.290 -4.745 -16.394 1.00 98.25 84 ASN A CA 1
ATOM 682 C C . ASN A 1 84 ? 0.460 -3.532 -16.845 1.00 98.25 84 ASN A C 1
ATOM 684 O O . ASN A 1 84 ? 0.819 -2.866 -17.818 1.00 98.25 84 ASN A O 1
ATOM 688 N N . ILE A 1 85 ? -0.634 -3.225 -16.137 1.00 98.12 85 ILE A N 1
ATOM 689 C CA . ILE A 1 85 ? -1.454 -2.034 -16.406 1.00 98.12 85 ILE A CA 1
ATOM 690 C C . ILE A 1 85 ? -0.633 -0.768 -16.155 1.00 98.12 85 ILE A C 1
ATOM 692 O O . ILE A 1 85 ? -0.555 0.081 -17.036 1.00 98.12 85 ILE A O 1
ATOM 696 N N . ALA A 1 86 ? 0.019 -0.665 -14.994 1.00 98.12 86 ALA A N 1
ATOM 697 C CA . ALA A 1 86 ? 0.841 0.493 -14.647 1.00 98.12 86 ALA A CA 1
ATOM 698 C C . ALA A 1 86 ? 1.978 0.717 -15.658 1.00 98.12 86 ALA A C 1
ATOM 700 O O . ALA A 1 86 ? 2.238 1.849 -16.054 1.00 98.12 86 ALA A O 1
ATOM 701 N N . TYR A 1 87 ? 2.616 -0.361 -16.123 1.00 97.81 87 TYR A N 1
ATOM 702 C CA . TYR A 1 87 ? 3.633 -0.291 -17.169 1.00 97.81 87 TYR A CA 1
ATOM 703 C C . TYR A 1 87 ? 3.068 0.236 -18.494 1.00 97.81 87 TYR A C 1
ATOM 705 O O . TYR A 1 87 ? 3.656 1.127 -19.099 1.00 97.81 87 TYR A O 1
ATOM 713 N N . THR A 1 88 ? 1.913 -0.278 -18.926 1.00 97.62 88 THR A N 1
ATOM 714 C CA . THR A 1 88 ? 1.264 0.140 -20.180 1.00 97.62 88 THR A CA 1
ATOM 715 C C . THR A 1 88 ? 0.876 1.616 -20.137 1.00 97.62 88 THR A C 1
ATOM 717 O O . THR A 1 88 ? 1.235 2.361 -21.042 1.00 97.62 88 THR A O 1
ATOM 720 N N . VAL A 1 89 ? 0.231 2.055 -19.051 1.00 97.38 89 VAL A N 1
ATOM 721 C CA . VAL A 1 89 ? -0.125 3.467 -18.846 1.00 97.38 89 VAL A CA 1
ATOM 722 C C . VAL A 1 89 ? 1.127 4.344 -18.844 1.00 97.38 89 VAL A C 1
ATOM 724 O O . VAL A 1 89 ? 1.156 5.368 -19.517 1.00 97.38 89 VAL A O 1
ATOM 727 N N . GLY A 1 90 ? 2.202 3.914 -18.177 1.00 96.62 90 GLY A N 1
ATOM 728 C CA . GLY A 1 90 ? 3.470 4.643 -18.186 1.00 96.62 90 GLY A CA 1
ATOM 729 C C . GLY A 1 90 ? 4.090 4.784 -19.583 1.00 96.62 90 GLY A C 1
ATOM 730 O O . GLY A 1 90 ? 4.665 5.827 -19.892 1.00 96.62 90 GLY A O 1
ATOM 731 N N . LEU A 1 91 ? 3.957 3.774 -20.451 1.00 96.31 91 LEU A N 1
ATOM 732 C CA . LEU A 1 91 ? 4.385 3.876 -21.850 1.00 96.31 91 LEU A CA 1
ATOM 733 C C . LEU A 1 91 ? 3.510 4.846 -22.652 1.00 96.31 91 LEU A C 1
ATOM 735 O O . LEU A 1 91 ? 4.044 5.639 -23.425 1.00 96.31 91 LEU A O 1
ATOM 739 N N . GLU A 1 92 ? 2.189 4.788 -22.476 1.00 95.06 92 GLU A N 1
ATOM 740 C CA . GLU A 1 92 ? 1.235 5.670 -23.160 1.00 95.06 92 GLU A CA 1
ATOM 741 C C . GLU A 1 92 ? 1.450 7.138 -22.772 1.00 95.06 92 GLU A C 1
ATOM 743 O O . GLU A 1 92 ? 1.553 8.004 -23.642 1.00 95.06 92 GLU A O 1
ATOM 748 N N . GLU A 1 93 ? 1.597 7.415 -21.476 1.00 94.19 93 GLU A N 1
ATOM 749 C CA . GLU A 1 93 ? 1.877 8.755 -20.960 1.00 94.19 93 GLU A CA 1
ATOM 750 C C . GLU A 1 93 ? 3.266 9.244 -21.384 1.00 94.19 93 GLU A C 1
ATOM 752 O O . GLU A 1 93 ? 3.416 10.391 -21.802 1.00 94.19 93 GLU A O 1
ATOM 757 N N . GLY A 1 94 ? 4.283 8.378 -21.350 1.00 92.50 94 GLY A N 1
ATOM 758 C CA . GLY A 1 94 ? 5.625 8.715 -21.823 1.00 92.50 94 GLY A CA 1
ATOM 759 C C . GLY A 1 94 ? 5.653 9.062 -23.314 1.00 92.50 94 GLY A C 1
ATOM 760 O O . GLY A 1 94 ? 6.278 10.046 -23.709 1.00 92.50 94 GLY A O 1
ATOM 761 N N . LEU A 1 95 ? 4.935 8.301 -24.145 1.00 91.88 95 LEU A N 1
ATOM 762 C CA . LEU A 1 95 ? 4.792 8.588 -25.574 1.00 91.88 95 LEU A CA 1
ATOM 763 C C . LEU A 1 95 ? 4.052 9.911 -25.810 1.00 91.88 95 LEU A C 1
ATOM 765 O O . LEU A 1 95 ? 4.446 10.689 -26.683 1.00 91.88 95 LEU A O 1
ATOM 769 N N . PHE A 1 96 ? 3.009 10.177 -25.021 1.00 90.31 96 PHE A N 1
ATOM 770 C CA . PHE A 1 96 ? 2.281 11.441 -25.066 1.00 90.31 96 PHE A CA 1
ATOM 771 C C . PHE A 1 96 ? 3.193 12.623 -24.715 1.00 90.31 96 PHE A C 1
ATOM 773 O O . PHE A 1 96 ? 3.215 13.601 -25.454 1.00 90.31 96 PHE A O 1
ATOM 780 N N . LEU A 1 97 ? 4.007 12.515 -23.659 1.00 88.94 97 LEU A N 1
ATOM 781 C CA . LEU A 1 97 ? 4.942 13.570 -23.248 1.00 88.94 97 LEU A CA 1
ATOM 782 C C . LEU A 1 97 ? 6.061 13.832 -24.263 1.00 88.94 97 LEU A C 1
ATOM 784 O O . LEU A 1 97 ? 6.503 14.967 -24.374 1.00 88.94 97 LEU A O 1
ATOM 788 N N . LEU A 1 98 ? 6.515 12.820 -25.009 1.00 87.12 98 LEU A N 1
ATOM 789 C CA . LEU A 1 98 ? 7.523 12.994 -26.067 1.00 87.12 98 LEU A CA 1
ATOM 790 C C . LEU A 1 98 ? 6.957 13.582 -27.368 1.00 87.12 98 LEU A C 1
ATOM 792 O O . LEU A 1 98 ? 7.725 13.934 -28.263 1.00 87.12 98 LEU A O 1
ATOM 796 N N . SER A 1 99 ? 5.630 13.642 -27.500 1.00 83.94 99 SER A N 1
ATOM 797 C CA . SER A 1 99 ? 4.954 14.176 -28.687 1.00 83.94 99 SER A CA 1
ATOM 798 C C . SER A 1 99 ? 4.686 15.688 -28.612 1.00 83.94 99 SER A C 1
ATOM 800 O O . SER A 1 99 ? 4.176 16.249 -29.584 1.00 83.94 99 SER A O 1
ATOM 802 N N . PHE A 1 100 ? 5.032 16.343 -27.497 1.00 72.94 100 PHE A N 1
ATOM 803 C CA . PHE A 1 100 ? 5.000 17.799 -27.303 1.00 72.94 100 PHE A CA 1
ATOM 804 C C . PHE A 1 100 ? 6.412 18.349 -27.092 1.00 72.94 100 PHE A C 1
ATOM 806 O O . PHE A 1 100 ? 6.633 19.518 -27.483 1.00 72.94 100 PHE A O 1
#

Mean predicted aligned error: 18.02 Å

pLDDT: mean 81.45, std 15.37, range [41.16, 98.38]

Solvent-accessible surface area (backbone atoms only — not comparable to full-atom values): 6459 Å² total; per-residue (Å²): 135,87,85,85,77,79,81,74,83,71,83,80,80,85,76,79,70,85,81,58,55,80,56,74,75,55,74,72,87,55,88,64,53,63,59,50,50,51,57,58,49,51,62,58,56,66,57,70,70,62,66,88,70,75,85,63,51,78,64,53,52,47,50,54,52,58,57,67,71,45,52,74,68,57,45,50,53,50,50,52,52,50,51,53,49,54,52,51,51,52,51,55,52,51,54,55,61,73,73,110

Organism: Dracunculus medinensis (NCBI:txid318479)

Secondary structure (DSSP, 8-state):
-----------------SS--TTTT-----TTHHHHHHHHHHHHHHHTT--------HHHHHHHHHHHTS-HHHHHHHHHHHHHHHHHHHHHHHHHHHT-